Protein AF-A0A822H5H2-F1 (afdb_monomer_lite)

Secondary structure (DSSP, 8-state):
-HHHHHHHHHHTTT--GGG-----GGGGSHHHHHHHHHHHS-HHHHHH-STTT-S--------S---TT-HHHHHHHTTT-

pLDDT: mean 95.54, std 2.85, range [83.06, 98.44]

Sequence (81 aa):
LESSNKLSSHLTKFFTEEEIYRIDHYLGKEMVQNIIVLRFANQILSRVWNRDSIATVNIICQEDIGTQGRGGYFDEFEIIR

Radius of gyration: 18.75 Å; chains: 1; bounding box: 39×30×46 Å

Foldseek 3Di:
DVVVVVVVVVVVVPDDPVRDDDDDCVCVDPVVVCVVCQCPVDPVNVVQPDPVNDPDDDDDDDDPDDCVPVVVVCVVPPDPD

Structure (mmCIF, N/CA/C/O backbone):
data_AF-A0A822H5H2-F1
#
_entry.id   AF-A0A822H5H2-F1
#
loop_
_atom_site.group_PDB
_atom_site.id
_atom_site.type_symbol
_atom_site.label_atom_id
_atom_site.label_alt_id
_atom_site.label_comp_id
_atom_site.label_asym_id
_atom_site.label_entity_id
_atom_site.label_seq_id
_atom_site.pdbx_PDB_ins_code
_atom_site.Cartn_x
_atom_site.Cartn_y
_atom_site.Cartn_z
_atom_site.occupancy
_atom_site.B_iso_or_equiv
_atom_site.auth_seq_id
_atom_site.auth_comp_id
_atom_site.auth_asym_id
_atom_site.auth_atom_id
_atom_site.pdbx_PDB_model_num
ATOM 1 N N . LEU A 1 1 ? -4.029 -8.031 14.936 1.00 93.12 1 LEU A N 1
ATOM 2 C CA . LEU A 1 1 ? -5.198 -8.698 14.314 1.00 93.12 1 LEU A CA 1
ATOM 3 C C . LEU A 1 1 ? -6.422 -8.659 15.226 1.00 93.12 1 LEU A C 1
ATOM 5 O O . LEU A 1 1 ? -7.446 -8.145 14.805 1.00 93.12 1 LEU A O 1
ATOM 9 N N . GLU A 1 2 ? -6.319 -9.127 16.473 1.00 97.94 2 GLU A N 1
ATOM 10 C CA . GLU A 1 2 ? -7.448 -9.157 17.422 1.00 97.94 2 GLU A CA 1
ATOM 11 C C . GLU A 1 2 ? -8.158 -7.800 17.598 1.00 97.94 2 GLU A C 1
ATOM 13 O O . GLU A 1 2 ? -9.376 -7.719 17.452 1.00 97.94 2 GLU A O 1
ATOM 18 N N . SER A 1 3 ? -7.406 -6.717 17.829 1.00 97.69 3 SER A N 1
ATOM 19 C CA . SER A 1 3 ? -7.959 -5.362 17.983 1.00 97.69 3 SER A CA 1
ATOM 20 C C . SER A 1 3 ? -8.730 -4.880 16.745 1.00 97.69 3 SER A C 1
ATOM 22 O O . SER A 1 3 ? -9.840 -4.364 16.871 1.00 97.69 3 SER A O 1
ATOM 24 N N . SER A 1 4 ? -8.180 -5.106 15.548 1.00 97.56 4 SER A N 1
ATOM 25 C CA . SER A 1 4 ? -8.820 -4.779 14.265 1.00 97.56 4 SER A CA 1
ATOM 26 C C . SER A 1 4 ? -10.107 -5.584 14.043 1.00 97.56 4 SER A C 1
ATOM 28 O O . SER A 1 4 ? -11.134 -5.018 13.660 1.00 97.56 4 SER A O 1
ATOM 30 N N . ASN A 1 5 ? -10.098 -6.880 14.373 1.00 97.94 5 ASN A N 1
ATOM 31 C CA . ASN A 1 5 ? -11.283 -7.734 14.277 1.00 97.94 5 ASN A CA 1
ATOM 32 C C . ASN A 1 5 ? -12.379 -7.287 15.247 1.00 97.94 5 ASN A C 1
ATOM 34 O O . ASN A 1 5 ? -13.551 -7.256 14.871 1.00 97.94 5 ASN A O 1
ATOM 38 N N . LYS A 1 6 ? -12.014 -6.906 16.478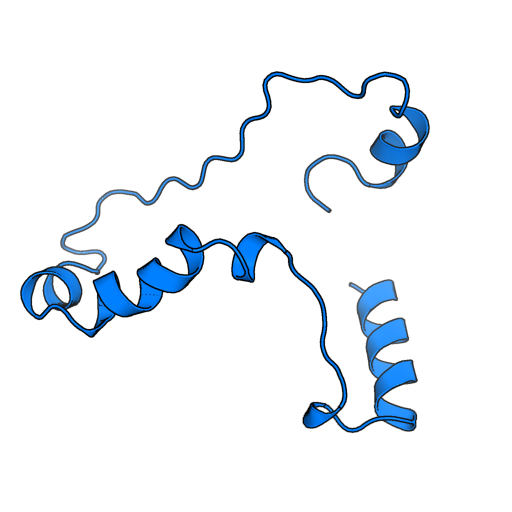 1.00 98.44 6 LYS A N 1
ATOM 39 C CA . LYS A 1 6 ? -12.957 -6.383 17.476 1.00 98.44 6 LYS A CA 1
ATOM 40 C C . LYS A 1 6 ? -13.618 -5.091 16.997 1.00 98.44 6 LYS A C 1
ATOM 42 O O . LYS A 1 6 ? -14.836 -4.972 17.100 1.00 98.44 6 LYS A O 1
ATOM 47 N N . LEU A 1 7 ? -12.836 -4.158 16.446 1.00 98.00 7 LEU A N 1
ATOM 48 C CA . LEU A 1 7 ? -13.354 -2.911 15.880 1.00 98.00 7 LEU A CA 1
ATOM 49 C C . LEU A 1 7 ? -14.290 -3.186 14.696 1.00 98.00 7 LEU A C 1
ATOM 51 O O . LEU A 1 7 ? -15.423 -2.715 14.684 1.00 98.00 7 LEU A O 1
ATOM 55 N N . SER A 1 8 ? -13.850 -4.007 13.743 1.00 97.69 8 SER A N 1
ATOM 56 C CA . SER A 1 8 ? -14.635 -4.341 12.548 1.00 97.69 8 SER A CA 1
ATOM 57 C C . SER A 1 8 ? -15.945 -5.049 12.905 1.00 97.69 8 SER A C 1
ATOM 59 O O . SER A 1 8 ? -17.008 -4.685 12.406 1.00 97.69 8 SER A O 1
ATOM 61 N N . SER A 1 9 ? -15.903 -5.998 13.845 1.00 97.44 9 SER A N 1
ATOM 62 C CA . SER A 1 9 ? -17.094 -6.706 14.342 1.00 97.44 9 SER A CA 1
ATOM 63 C C . SER A 1 9 ? -18.040 -5.804 15.133 1.00 97.44 9 SER A C 1
ATOM 65 O O . SER A 1 9 ? -19.207 -6.136 15.311 1.00 97.44 9 SER A O 1
ATOM 67 N N . HIS A 1 10 ? -17.546 -4.694 15.682 1.00 98.00 10 HIS A N 1
ATOM 68 C CA . HIS A 1 10 ? -18.384 -3.719 16.364 1.00 98.00 10 HIS A CA 1
ATOM 69 C C . HIS A 1 10 ? -19.082 -2.798 15.360 1.00 98.00 10 HIS A C 1
ATOM 71 O O . HIS A 1 10 ? -20.290 -2.618 15.459 1.00 98.00 10 HIS A O 1
ATOM 77 N N . LEU A 1 11 ? -18.345 -2.279 14.372 1.00 97.94 11 LEU A N 1
ATOM 78 C CA . LEU A 1 11 ? -18.877 -1.382 13.339 1.00 97.94 11 LEU A CA 1
ATOM 79 C C . LEU A 1 11 ? -19.947 -2.059 12.474 1.00 97.94 11 LEU A C 1
ATOM 81 O O . LEU A 1 11 ? -21.006 -1.482 12.250 1.00 97.94 11 LEU A O 1
ATOM 85 N N . THR A 1 12 ? -19.716 -3.312 12.078 1.00 97.25 12 THR A N 1
ATOM 86 C CA . THR A 1 12 ? -20.642 -4.103 11.240 1.00 97.25 12 THR A CA 1
ATOM 87 C C . THR A 1 12 ? -21.985 -4.426 11.906 1.00 97.25 12 THR A C 1
ATOM 89 O O . THR A 1 12 ? -22.903 -4.897 11.244 1.00 97.25 12 THR A O 1
ATOM 92 N N . LYS A 1 13 ? -22.143 -4.162 13.213 1.00 98.00 13 LYS A N 1
ATOM 93 C CA . LYS A 1 13 ? -23.447 -4.251 13.899 1.00 98.00 13 LYS A CA 1
ATOM 94 C C . LYS A 1 13 ? -24.352 -3.057 13.611 1.00 98.00 13 LYS A C 1
ATOM 96 O O . LYS A 1 13 ? -25.554 -3.155 13.840 1.00 98.00 13 LYS A O 1
ATOM 101 N N . PHE A 1 14 ? -23.769 -1.938 13.191 1.00 98.12 14 PHE A N 1
ATOM 102 C CA . PHE A 1 14 ? -24.463 -0.663 13.015 1.00 98.12 14 PHE A CA 1
ATOM 103 C C . PHE A 1 14 ? -24.465 -0.185 11.565 1.00 98.12 14 PHE A C 1
ATOM 105 O O . PHE A 1 14 ? -25.389 0.519 11.179 1.00 98.12 14 PHE A O 1
ATOM 112 N N . PHE A 1 15 ? -23.456 -0.573 10.785 1.00 98.31 15 PHE A N 1
ATOM 113 C CA . PHE A 1 15 ? -23.276 -0.157 9.399 1.00 98.31 15 PHE A CA 1
ATOM 114 C C . PHE A 1 15 ? -23.088 -1.373 8.497 1.00 98.31 15 PHE A C 1
ATOM 116 O O . PHE A 1 15 ? -22.430 -2.348 8.875 1.00 98.31 15 PHE A O 1
ATOM 123 N N . THR A 1 16 ? -23.639 -1.288 7.294 1.00 97.81 16 THR A N 1
ATOM 124 C CA . THR A 1 16 ? -23.276 -2.159 6.173 1.00 97.81 16 THR A CA 1
ATOM 125 C C . THR A 1 16 ? -21.889 -1.785 5.648 1.00 97.81 16 THR A C 1
ATOM 127 O O . THR A 1 16 ? -21.377 -0.701 5.926 1.00 97.81 16 THR A O 1
ATOM 130 N N . GLU A 1 17 ? -21.233 -2.680 4.912 1.00 96.56 17 GLU A N 1
ATOM 131 C CA . GLU A 1 17 ? -19.867 -2.419 4.439 1.00 96.56 17 GLU A CA 1
ATOM 132 C C . GLU A 1 17 ? -19.831 -1.279 3.403 1.00 96.56 17 GLU A C 1
ATOM 134 O O . GLU A 1 17 ? -18.874 -0.511 3.378 1.00 96.56 17 GLU A O 1
ATOM 139 N N . GLU A 1 18 ? -20.900 -1.090 2.620 1.00 97.75 18 GLU A N 1
ATOM 140 C CA . GLU A 1 18 ? -21.058 0.016 1.663 1.00 97.75 18 GLU A CA 1
ATOM 141 C C . GLU A 1 18 ? -21.132 1.404 2.331 1.00 97.75 18 GLU A C 1
ATOM 143 O O . GLU A 1 18 ? -20.907 2.432 1.684 1.00 97.75 18 GLU A O 1
ATOM 148 N N . GLU A 1 19 ? -21.433 1.444 3.630 1.00 97.75 19 GLU A N 1
ATOM 149 C CA . GLU A 1 19 ? -21.483 2.661 4.443 1.00 97.75 19 GLU A CA 1
ATOM 150 C C . GLU A 1 19 ? -20.143 2.952 5.145 1.00 97.75 19 GLU A C 1
ATOM 152 O O . GLU A 1 19 ? -19.974 4.025 5.731 1.00 97.75 19 GLU A O 1
ATOM 157 N N . ILE A 1 20 ? -19.166 2.035 5.086 1.00 97.75 20 ILE A N 1
ATOM 158 C CA . ILE A 1 20 ? -17.884 2.152 5.791 1.00 97.75 20 ILE A CA 1
ATOM 159 C C . ILE A 1 20 ? -16.753 2.521 4.820 1.00 97.75 20 ILE A C 1
ATOM 161 O O . ILE A 1 20 ? -16.252 1.703 4.053 1.00 97.75 20 ILE A O 1
ATOM 165 N N . TYR A 1 21 ? -16.238 3.745 4.952 1.00 97.44 21 TYR A N 1
ATOM 166 C CA . TYR A 1 21 ? -15.116 4.255 4.156 1.00 97.44 21 TYR A CA 1
ATOM 167 C C . TYR A 1 21 ? -13.841 4.312 5.005 1.00 97.44 21 TYR A C 1
ATOM 169 O O . TYR A 1 21 ? -13.581 5.290 5.708 1.00 97.44 21 TYR A O 1
ATOM 177 N N . ARG A 1 22 ? -13.036 3.242 4.968 1.00 97.38 22 ARG A N 1
ATOM 178 C CA . ARG A 1 22 ? -11.745 3.185 5.679 1.00 97.38 22 ARG A CA 1
ATOM 179 C C . ARG A 1 22 ? -10.687 3.940 4.882 1.00 97.38 22 ARG A C 1
ATOM 181 O O . ARG A 1 22 ? -10.478 3.664 3.704 1.00 97.38 22 ARG A O 1
ATOM 188 N N . ILE A 1 23 ? -10.030 4.893 5.531 1.00 97.81 23 ILE A N 1
ATOM 189 C CA . ILE A 1 23 ? -9.079 5.781 4.869 1.00 97.81 23 ILE A CA 1
ATOM 190 C C . ILE A 1 23 ? -7.684 5.167 4.869 1.00 97.81 23 ILE A C 1
ATOM 192 O O . ILE A 1 23 ? -7.100 4.928 5.922 1.00 97.81 23 ILE A O 1
ATOM 196 N N . ASP A 1 24 ? -7.137 5.022 3.669 1.00 97.88 24 ASP A N 1
ATOM 197 C CA . ASP A 1 24 ? -5.704 4.959 3.416 1.00 97.88 24 ASP A CA 1
ATOM 198 C C . ASP A 1 24 ? -5.373 6.079 2.424 1.00 97.88 24 ASP A C 1
ATOM 200 O O . ASP A 1 24 ? -5.792 6.062 1.263 1.00 97.88 24 ASP A O 1
ATOM 204 N N . HIS A 1 25 ? -4.659 7.101 2.895 1.00 97.00 25 HIS A N 1
ATOM 205 C CA . HIS A 1 25 ? -4.400 8.297 2.099 1.00 97.00 25 HIS A CA 1
ATOM 206 C C . HIS A 1 25 ? -3.459 8.035 0.909 1.00 97.00 25 HIS A C 1
ATOM 208 O O . HIS A 1 25 ? -3.458 8.822 -0.041 1.00 97.00 25 HIS A O 1
ATOM 214 N N . TYR A 1 26 ? -2.682 6.942 0.909 1.00 97.00 26 TYR A N 1
ATOM 215 C CA . TYR A 1 26 ? -1.856 6.579 -0.243 1.00 97.00 26 TYR A CA 1
ATOM 216 C C . TYR A 1 26 ? -2.716 6.189 -1.448 1.00 97.00 26 TYR A C 1
ATOM 218 O O . TYR A 1 26 ? -2.342 6.509 -2.575 1.00 97.00 26 TYR A O 1
ATOM 226 N N . LEU A 1 27 ? -3.902 5.607 -1.230 1.00 97.38 27 LEU A N 1
ATOM 227 C CA . LEU A 1 27 ? -4.856 5.279 -2.301 1.00 97.38 27 LEU A CA 1
ATOM 228 C C . LEU A 1 27 ? -5.435 6.526 -2.993 1.00 97.38 27 LEU A C 1
ATOM 230 O O . LEU A 1 27 ? -5.947 6.442 -4.110 1.00 97.38 27 LEU A O 1
ATOM 234 N N . GLY A 1 28 ? -5.339 7.691 -2.348 1.00 96.25 28 GLY A N 1
ATOM 235 C CA . GLY A 1 28 ? -5.718 8.982 -2.921 1.00 96.25 28 GLY A CA 1
ATOM 236 C C . GLY A 1 28 ? -4.626 9.641 -3.769 1.00 96.25 28 GLY A C 1
ATOM 237 O O . GLY A 1 28 ? -4.894 10.651 -4.413 1.00 96.25 28 GLY A O 1
ATOM 238 N N . LYS A 1 29 ? -3.392 9.116 -3.775 1.00 97.50 29 LYS A N 1
ATOM 239 C CA . LYS A 1 29 ? -2.292 9.700 -4.555 1.00 97.50 29 LYS A CA 1
ATOM 240 C C . LYS A 1 29 ? -2.459 9.344 -6.033 1.00 97.50 29 LYS A C 1
ATOM 242 O O . LYS A 1 29 ? -2.574 8.172 -6.384 1.00 97.50 29 LYS A O 1
ATOM 247 N N . GLU A 1 30 ? -2.376 10.349 -6.900 1.00 97.44 30 GLU A N 1
ATOM 248 C CA . GLU A 1 30 ? -2.569 10.223 -8.355 1.00 97.44 30 GLU A CA 1
ATOM 249 C C . GLU A 1 30 ? -1.749 9.076 -8.973 1.00 97.44 30 GLU A C 1
ATOM 251 O O . GLU A 1 30 ? -2.270 8.230 -9.699 1.00 97.44 30 GLU A O 1
ATOM 256 N N . MET A 1 31 ? -0.466 8.977 -8.613 1.00 96.19 31 MET A N 1
ATOM 257 C CA . MET A 1 31 ? 0.416 7.935 -9.145 1.00 96.19 31 MET A CA 1
ATOM 258 C C . MET A 1 31 ? 0.037 6.525 -8.683 1.00 96.19 31 MET A C 1
ATOM 260 O O . MET A 1 31 ? 0.230 5.575 -9.438 1.00 96.19 31 MET A O 1
ATOM 264 N N . VAL A 1 32 ? -0.522 6.377 -7.478 1.00 97.12 32 VAL A N 1
ATOM 265 C CA . VAL A 1 32 ? -1.008 5.082 -6.977 1.00 97.12 32 VAL A CA 1
ATOM 266 C C . VAL A 1 32 ? -2.257 4.662 -7.749 1.00 97.12 32 VAL A C 1
ATOM 268 O O . VAL A 1 32 ? -2.350 3.517 -8.190 1.00 97.12 32 VAL A O 1
ATOM 271 N N . GLN A 1 33 ? -3.176 5.596 -8.003 1.00 96.44 33 GLN A N 1
ATOM 272 C CA . GLN A 1 33 ? -4.376 5.341 -8.808 1.00 96.44 33 GLN A CA 1
ATOM 273 C C . GLN A 1 33 ? -4.024 4.938 -10.251 1.00 96.44 33 GLN A C 1
ATOM 275 O O . GLN A 1 33 ? -4.623 4.013 -10.809 1.00 96.44 33 GLN A O 1
ATOM 280 N N . ASN A 1 34 ? -2.982 5.545 -10.827 1.00 96.69 34 ASN A N 1
ATOM 281 C CA . ASN A 1 34 ? -2.512 5.237 -12.179 1.00 96.69 34 ASN A CA 1
ATOM 282 C C . ASN A 1 34 ? -1.944 3.817 -12.351 1.00 96.69 34 ASN A C 1
ATOM 284 O O . ASN A 1 34 ? -1.883 3.330 -13.482 1.00 96.69 34 ASN A O 1
ATOM 288 N N . ILE A 1 35 ? -1.573 3.108 -11.276 1.00 96.31 35 ILE A N 1
ATOM 289 C CA . ILE A 1 35 ? -1.042 1.734 -11.369 1.00 96.31 35 ILE A CA 1
ATOM 290 C C . ILE A 1 35 ? -2.041 0.799 -12.064 1.00 96.31 35 ILE A C 1
ATOM 292 O O . ILE A 1 35 ? -1.643 -0.028 -12.887 1.00 96.31 35 ILE A O 1
ATOM 296 N N . ILE A 1 36 ? -3.338 0.931 -11.771 1.00 95.00 36 ILE A N 1
ATOM 297 C CA . ILE A 1 36 ? -4.382 0.085 -12.368 1.00 95.00 36 ILE A CA 1
ATOM 298 C C . ILE A 1 36 ? -4.469 0.341 -13.877 1.00 95.00 36 ILE A C 1
ATOM 300 O O . ILE A 1 36 ? -4.474 -0.603 -14.669 1.00 95.00 36 ILE A O 1
ATOM 304 N N . VAL A 1 37 ? -4.462 1.612 -14.286 1.00 95.56 37 VAL A N 1
ATOM 305 C CA . VAL A 1 37 ? -4.504 2.008 -15.700 1.00 95.56 37 VAL A CA 1
ATOM 306 C C . VAL A 1 37 ? -3.272 1.484 -16.440 1.00 95.56 37 VAL A C 1
ATOM 308 O O . VAL A 1 37 ? -3.402 0.844 -17.483 1.00 95.56 37 VAL A O 1
ATOM 311 N N . LEU A 1 38 ? -2.075 1.667 -15.878 1.00 94.12 38 LEU A N 1
ATOM 312 C CA . LEU A 1 38 ? -0.832 1.180 -16.478 1.00 94.12 38 LEU A CA 1
ATOM 313 C C . LEU A 1 38 ? -0.848 -0.340 -16.669 1.00 94.12 38 LEU A C 1
ATOM 315 O O . LEU A 1 38 ? -0.525 -0.821 -17.756 1.00 94.12 38 LEU A O 1
ATOM 319 N N . ARG A 1 39 ? -1.277 -1.092 -15.652 1.00 94.38 39 ARG A N 1
ATOM 320 C CA . ARG A 1 39 ? -1.274 -2.560 -15.686 1.00 94.38 39 ARG A CA 1
ATOM 321 C C . ARG A 1 39 ? -2.297 -3.153 -16.648 1.00 94.38 39 ARG A C 1
ATOM 323 O O . ARG A 1 39 ? -1.989 -4.158 -17.282 1.00 94.38 39 ARG A O 1
ATOM 330 N N . PHE A 1 40 ? -3.491 -2.570 -16.752 1.00 95.62 40 PHE A N 1
ATOM 331 C CA . PHE A 1 40 ? -4.614 -3.234 -17.426 1.00 95.62 40 PHE A CA 1
ATOM 332 C C . PHE A 1 40 ? -5.081 -2.558 -18.718 1.00 95.62 40 PHE A C 1
ATOM 334 O O . PHE A 1 40 ? -5.602 -3.249 -19.588 1.00 95.62 40 PHE A O 1
ATOM 341 N N . ALA A 1 41 ? -4.858 -1.254 -18.904 1.00 96.31 41 ALA A N 1
ATOM 342 C CA . ALA A 1 41 ? -5.254 -0.561 -20.136 1.00 96.31 41 ALA A CA 1
ATOM 343 C C . ALA A 1 41 ? -4.216 -0.694 -21.269 1.00 96.31 41 ALA A C 1
ATOM 345 O O . ALA A 1 41 ? -4.488 -0.318 -22.408 1.00 96.31 41 ALA A O 1
ATOM 346 N N . ASN A 1 42 ? -3.030 -1.243 -20.982 1.00 95.12 42 ASN A N 1
ATOM 347 C CA . ASN A 1 42 ? -1.922 -1.348 -21.931 1.00 95.12 42 ASN A CA 1
ATOM 348 C C . ASN A 1 42 ? -1.634 -2.815 -22.281 1.00 95.12 42 ASN A C 1
ATOM 350 O O . ASN A 1 42 ? -1.195 -3.597 -21.435 1.00 95.12 42 ASN A O 1
ATOM 354 N N . GLN A 1 43 ? -1.815 -3.199 -23.550 1.00 93.69 43 GLN A N 1
ATOM 355 C CA . GLN A 1 43 ? -1.590 -4.581 -24.011 1.00 93.69 43 GLN A CA 1
ATOM 356 C C . GLN A 1 43 ? -0.138 -5.053 -23.845 1.00 93.69 43 GLN A C 1
ATOM 358 O O . GLN A 1 43 ? 0.106 -6.234 -23.621 1.00 93.69 43 GLN A O 1
ATOM 363 N N . ILE A 1 44 ? 0.830 -4.142 -23.951 1.00 94.06 44 ILE A N 1
ATOM 364 C CA . ILE A 1 44 ? 2.248 -4.471 -23.768 1.00 94.06 44 ILE A CA 1
ATOM 365 C C . ILE A 1 44 ? 2.530 -4.743 -22.286 1.00 94.06 44 ILE A C 1
ATOM 367 O O . ILE A 1 44 ? 3.034 -5.811 -21.947 1.00 94.06 44 ILE A O 1
ATOM 371 N N . LEU A 1 45 ? 2.152 -3.809 -21.404 1.00 95.12 45 LEU A N 1
ATOM 372 C CA . LEU A 1 45 ? 2.420 -3.915 -19.965 1.00 95.12 45 LEU A CA 1
ATOM 373 C C . LEU A 1 45 ? 1.674 -5.089 -19.324 1.00 9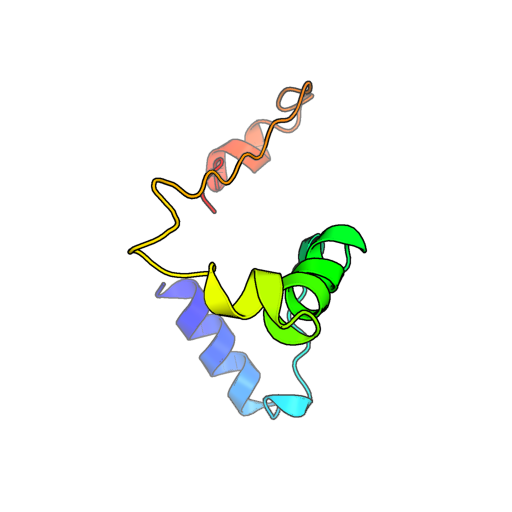5.12 45 LEU A C 1
ATOM 375 O O . LEU A 1 45 ? 2.260 -5.815 -18.528 1.00 95.12 45 LEU A O 1
ATOM 379 N N . SER A 1 46 ? 0.421 -5.332 -19.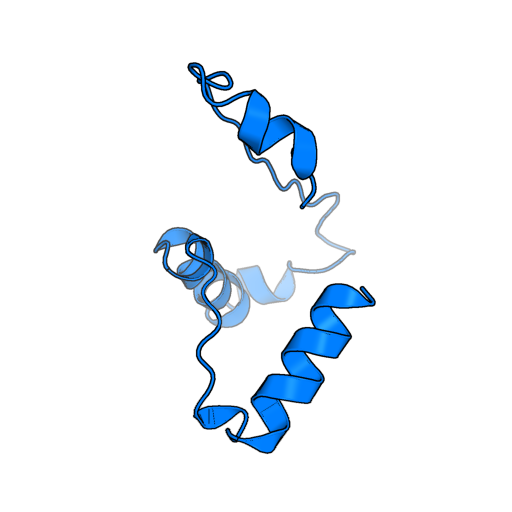715 1.00 94.25 46 SER A N 1
ATOM 380 C CA . SER A 1 46 ? -0.358 -6.474 -19.214 1.00 94.25 46 SER A CA 1
ATOM 381 C C . SER A 1 46 ? 0.285 -7.829 -19.535 1.00 94.25 46 SER A C 1
ATOM 383 O O . SER A 1 46 ? 0.242 -8.730 -18.701 1.00 94.25 46 SER A O 1
ATOM 385 N N . ARG A 1 47 ? 0.929 -7.982 -20.703 1.00 94.69 47 ARG A N 1
ATOM 386 C CA . ARG A 1 47 ? 1.601 -9.235 -21.097 1.00 94.69 47 ARG A CA 1
ATOM 387 C C . ARG A 1 47 ? 2.882 -9.503 -20.319 1.00 94.69 47 ARG A C 1
ATOM 389 O O . ARG A 1 47 ? 3.167 -10.660 -20.038 1.00 94.69 47 ARG A O 1
ATOM 396 N N . VAL A 1 48 ? 3.644 -8.462 -19.990 1.00 96.25 48 VAL A N 1
ATOM 397 C CA . VAL A 1 48 ? 4.928 -8.597 -19.276 1.00 96.25 48 VAL A CA 1
ATOM 398 C C . VAL A 1 48 ? 4.772 -8.547 -17.755 1.00 96.25 48 VAL A C 1
ATOM 400 O O . VAL A 1 48 ? 5.745 -8.723 -17.030 1.00 96.25 48 VAL A O 1
ATOM 403 N N . TRP A 1 49 ? 3.563 -8.325 -17.232 1.00 96.88 49 TRP A N 1
ATOM 404 C CA . TRP A 1 49 ? 3.320 -8.271 -15.789 1.00 96.88 49 TRP A CA 1
ATOM 405 C C . TRP A 1 49 ? 3.177 -9.669 -15.164 1.00 96.88 49 TRP A C 1
ATOM 407 O O . TRP A 1 49 ? 2.116 -10.041 -14.661 1.00 96.88 49 TRP A O 1
ATOM 417 N N . ASN A 1 50 ? 4.240 -10.475 -15.216 1.00 96.94 50 ASN A N 1
ATOM 418 C CA . ASN A 1 50 ? 4.275 -11.829 -14.656 1.00 96.94 50 ASN A CA 1
ATOM 419 C C . ASN A 1 50 ? 5.700 -12.255 -14.250 1.00 96.94 50 ASN A C 1
ATOM 421 O O . ASN A 1 50 ? 6.678 -11.563 -14.528 1.00 96.94 50 ASN A O 1
ATOM 425 N N . ARG A 1 51 ? 5.807 -13.422 -13.602 1.00 97.50 51 ARG A N 1
ATOM 426 C CA . ARG A 1 51 ? 7.070 -13.973 -13.082 1.00 97.50 51 ARG A CA 1
ATOM 427 C C . ARG A 1 51 ? 8.107 -14.341 -14.149 1.00 97.50 51 ARG A C 1
ATOM 429 O O . ARG A 1 51 ? 9.274 -14.479 -13.808 1.00 97.50 51 ARG A O 1
ATOM 436 N N . ASP A 1 52 ? 7.687 -14.538 -15.396 1.00 97.88 52 ASP A N 1
ATOM 437 C CA . ASP A 1 52 ? 8.589 -14.916 -16.489 1.00 97.88 52 ASP A CA 1
ATOM 438 C C . ASP A 1 52 ? 9.307 -13.684 -17.060 1.00 97.88 52 ASP A C 1
ATOM 440 O O . ASP A 1 52 ? 10.340 -13.806 -17.710 1.00 97.88 52 ASP A O 1
ATOM 444 N N . SER A 1 53 ? 8.762 -12.488 -16.809 1.00 97.81 53 SER A N 1
ATOM 445 C CA . SER A 1 53 ? 9.280 -11.207 -17.306 1.00 97.81 53 SER A CA 1
ATOM 446 C C . SER A 1 53 ? 9.791 -10.276 -16.198 1.00 97.81 53 SER A C 1
ATOM 448 O O . SER A 1 53 ? 10.637 -9.425 -16.463 1.00 97.81 53 SER A O 1
ATOM 450 N N . ILE A 1 54 ? 9.298 -10.411 -14.960 1.00 98.00 54 ILE A N 1
ATOM 451 C CA . ILE A 1 54 ? 9.677 -9.568 -13.815 1.00 98.00 54 ILE A CA 1
ATOM 452 C C . ILE A 1 54 ? 10.595 -10.346 -12.874 1.00 98.00 54 ILE A C 1
ATOM 454 O O . ILE A 1 54 ? 10.184 -11.340 -12.280 1.00 98.00 54 ILE A O 1
ATOM 458 N N . ALA A 1 55 ? 11.812 -9.836 -12.676 1.00 98.38 55 ALA A N 1
ATOM 459 C CA . ALA A 1 55 ? 12.760 -10.398 -11.714 1.00 98.38 55 ALA A CA 1
ATOM 460 C C . ALA A 1 55 ? 12.399 -10.050 -10.258 1.00 98.38 55 ALA A C 1
ATOM 462 O O . ALA A 1 55 ? 12.375 -10.932 -9.403 1.00 98.38 55 ALA A O 1
ATOM 463 N N . THR A 1 56 ? 12.089 -8.777 -9.984 1.00 98.25 56 THR A N 1
ATOM 464 C CA . THR A 1 56 ? 11.818 -8.272 -8.627 1.00 98.25 56 THR A CA 1
ATOM 465 C C . THR A 1 56 ? 10.867 -7.076 -8.673 1.00 98.25 56 THR A C 1
ATOM 467 O O . THR A 1 56 ? 10.914 -6.280 -9.611 1.00 98.25 56 THR A O 1
ATOM 470 N N . VAL A 1 57 ? 10.042 -6.915 -7.635 1.00 97.44 57 VAL A N 1
ATOM 471 C CA . VAL A 1 57 ? 9.249 -5.703 -7.376 1.00 97.44 57 VAL A CA 1
ATOM 472 C C . VAL A 1 57 ? 9.758 -5.063 -6.089 1.00 97.44 57 VAL A C 1
ATOM 474 O O . VAL A 1 57 ? 9.746 -5.703 -5.042 1.00 97.44 57 VAL A O 1
ATOM 477 N N . ASN A 1 58 ? 10.189 -3.805 -6.168 1.00 98.12 58 ASN A N 1
ATOM 478 C CA . ASN A 1 58 ? 10.659 -3.044 -5.014 1.00 98.12 58 ASN A CA 1
ATOM 479 C C . ASN A 1 58 ? 9.615 -1.995 -4.630 1.00 98.12 58 ASN A C 1
ATOM 481 O O . ASN A 1 58 ? 9.196 -1.204 -5.475 1.00 98.12 58 ASN A O 1
ATOM 485 N N . ILE A 1 59 ? 9.223 -1.976 -3.357 1.00 96.81 59 ILE A N 1
ATOM 486 C CA . ILE A 1 59 ? 8.338 -0.963 -2.779 1.00 96.81 59 ILE A CA 1
ATOM 487 C C . ILE A 1 59 ? 9.163 -0.213 -1.740 1.00 96.81 59 ILE A C 1
ATOM 489 O O . ILE A 1 59 ? 9.663 -0.818 -0.795 1.00 96.81 59 ILE A O 1
ATOM 493 N N . ILE A 1 60 ? 9.351 1.087 -1.952 1.00 96.94 60 ILE A N 1
ATOM 494 C CA . ILE A 1 60 ? 10.227 1.924 -1.133 1.00 96.94 60 ILE A CA 1
ATOM 495 C C . ILE A 1 60 ? 9.393 3.065 -0.562 1.00 96.94 60 ILE A C 1
ATOM 497 O O . ILE A 1 60 ? 8.764 3.809 -1.311 1.00 96.94 60 ILE A O 1
ATOM 501 N N . CYS A 1 61 ? 9.421 3.200 0.760 1.00 95.19 61 CYS A N 1
ATOM 502 C CA . CYS A 1 61 ? 8.904 4.352 1.484 1.00 95.19 61 CYS A CA 1
ATOM 503 C C . CYS A 1 61 ? 10.073 4.947 2.267 1.00 95.19 61 CYS A C 1
ATOM 505 O O . CYS A 1 61 ? 10.655 4.271 3.114 1.00 95.19 61 CYS A O 1
ATOM 507 N N . GLN A 1 62 ? 10.473 6.165 1.912 1.00 95.44 62 GLN A N 1
ATOM 508 C CA . GLN A 1 62 ? 11.598 6.870 2.515 1.00 95.44 62 GLN A CA 1
ATOM 509 C C . GLN A 1 62 ? 11.149 8.270 2.900 1.00 95.44 62 GLN A C 1
ATOM 511 O O . GLN A 1 62 ? 10.443 8.930 2.139 1.00 95.44 62 GLN A O 1
ATOM 516 N N . GLU A 1 63 ? 11.604 8.707 4.063 1.00 94.50 63 GLU A N 1
ATOM 517 C CA . GLU A 1 63 ? 11.403 10.052 4.575 1.00 94.50 63 GLU A CA 1
ATOM 518 C C . GLU A 1 63 ? 12.777 10.618 4.942 1.00 94.50 63 GLU A C 1
ATOM 520 O O . GLU A 1 63 ? 13.632 9.910 5.476 1.00 94.50 63 GLU A O 1
ATOM 525 N N . ASP A 1 64 ? 13.007 11.888 4.629 1.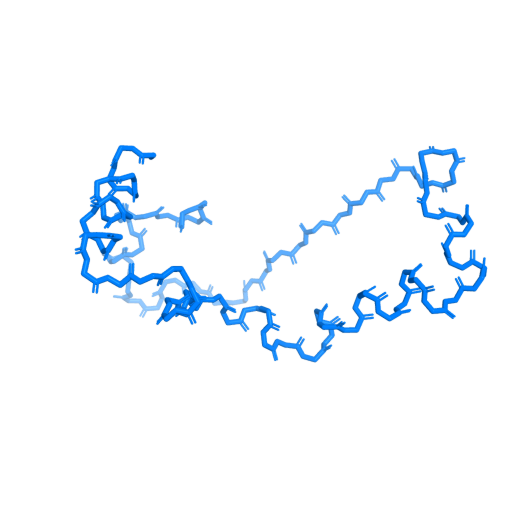00 94.00 64 ASP A N 1
ATOM 526 C CA . ASP A 1 64 ? 14.214 12.633 5.001 1.00 94.00 64 ASP A CA 1
ATOM 527 C C . ASP A 1 64 ? 14.087 13.301 6.383 1.00 94.00 64 ASP A C 1
ATOM 529 O O . ASP A 1 64 ? 14.990 14.007 6.838 1.00 94.00 64 ASP A O 1
ATOM 533 N N . ILE A 1 65 ? 12.975 13.045 7.076 1.00 93.81 65 ILE A N 1
ATOM 534 C CA . ILE A 1 65 ? 12.662 13.548 8.410 1.00 93.81 65 ILE A CA 1
ATOM 535 C C . ILE A 1 65 ? 12.722 12.431 9.458 1.00 93.81 65 ILE A C 1
ATOM 537 O O . ILE A 1 65 ? 12.364 11.286 9.207 1.00 93.81 65 ILE A O 1
ATOM 541 N N . GLY A 1 66 ? 13.173 12.780 10.667 1.00 90.50 66 GLY A N 1
ATOM 542 C CA . GLY A 1 66 ? 13.049 11.919 11.848 1.00 90.50 66 GLY A CA 1
ATOM 543 C C . GLY A 1 66 ? 11.705 12.107 12.563 1.00 90.50 66 GLY A C 1
ATOM 544 O O . GLY A 1 66 ? 10.788 12.738 12.050 1.00 90.50 66 GLY A O 1
ATOM 545 N N . THR A 1 67 ? 11.604 11.659 13.816 1.00 91.69 67 THR A N 1
ATOM 546 C CA . THR A 1 67 ? 10.351 11.745 14.596 1.00 91.69 67 THR A CA 1
ATOM 547 C C . THR A 1 67 ? 9.946 13.168 14.999 1.00 91.69 67 THR A C 1
ATOM 549 O O . THR A 1 67 ? 8.845 13.361 15.505 1.00 91.69 67 THR A O 1
ATOM 552 N N . GLN A 1 68 ? 10.818 14.166 14.810 1.00 90.62 68 GLN A N 1
ATOM 553 C CA . GLN A 1 68 ? 10.561 15.595 15.054 1.00 90.62 68 GLN A CA 1
ATOM 554 C C . GLN A 1 68 ? 9.824 15.892 16.377 1.00 90.62 68 GLN A C 1
ATOM 556 O O . GLN A 1 68 ? 8.820 16.598 16.414 1.00 90.62 68 GLN A O 1
ATOM 561 N N . GLY A 1 69 ? 10.295 15.306 17.485 1.00 89.44 69 GLY A N 1
ATOM 562 C CA . GLY A 1 69 ? 9.694 15.495 18.814 1.00 89.44 69 GLY A CA 1
ATOM 563 C C . GLY A 1 69 ? 8.403 14.700 19.063 1.00 89.44 69 GLY A C 1
ATOM 564 O O . GLY A 1 69 ? 7.884 14.717 20.173 1.00 89.44 69 GLY A O 1
ATOM 565 N N . ARG A 1 70 ? 7.911 13.945 18.073 1.00 92.44 70 ARG A N 1
ATOM 566 C CA . ARG A 1 70 ? 6.737 13.055 18.159 1.00 92.44 70 ARG A CA 1
ATOM 567 C C . ARG A 1 70 ? 7.109 11.590 18.403 1.00 92.44 70 ARG A C 1
ATOM 569 O O . ARG A 1 70 ? 6.283 10.702 18.206 1.00 92.44 70 ARG A O 1
ATOM 576 N N . GLY A 1 71 ? 8.340 11.341 18.856 1.00 90.44 71 GLY A N 1
ATOM 577 C CA . GLY A 1 71 ? 8.866 9.995 19.098 1.00 90.44 71 GLY A CA 1
ATOM 578 C C . GLY A 1 71 ? 7.999 9.166 20.044 1.00 90.44 71 GLY A C 1
ATOM 579 O O . GLY A 1 71 ? 7.791 7.998 19.768 1.00 90.44 71 GLY A O 1
ATOM 580 N N . GLY A 1 72 ? 7.408 9.779 21.077 1.00 91.06 72 GLY A N 1
ATOM 581 C CA . GLY A 1 72 ? 6.543 9.061 22.021 1.00 91.06 72 GLY A CA 1
ATOM 582 C C . GLY A 1 72 ? 5.290 8.443 21.387 1.00 91.06 72 GLY A C 1
ATOM 583 O O . GLY A 1 72 ? 4.879 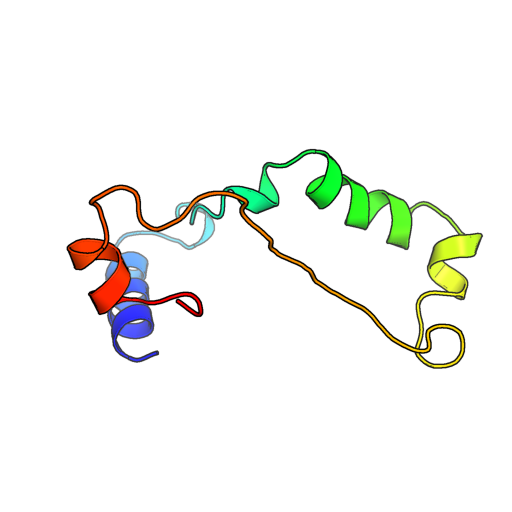7.374 21.804 1.00 91.06 72 GLY A O 1
ATOM 584 N N . TYR A 1 73 ? 4.714 9.069 20.352 1.00 90.50 73 TYR A N 1
ATOM 585 C CA . TYR A 1 73 ? 3.606 8.464 19.599 1.00 90.50 73 TYR A CA 1
ATOM 586 C C . TYR A 1 73 ? 4.105 7.373 18.644 1.00 90.50 73 TYR A C 1
ATOM 588 O O . TYR A 1 73 ? 3.467 6.338 18.488 1.00 90.50 73 TYR A O 1
ATOM 596 N N . PHE A 1 74 ? 5.252 7.610 18.001 1.00 92.00 74 PHE A N 1
ATOM 597 C CA . PHE A 1 74 ? 5.845 6.653 17.070 1.00 92.00 74 PHE A CA 1
ATOM 598 C C . PHE A 1 74 ? 6.283 5.354 17.767 1.00 92.00 74 PHE A C 1
ATOM 600 O O . PHE A 1 74 ? 6.140 4.289 17.183 1.00 92.00 74 PHE A O 1
ATOM 607 N N . ASP A 1 75 ? 6.755 5.427 19.013 1.00 91.94 75 ASP A N 1
ATOM 608 C CA . ASP A 1 75 ? 7.240 4.282 19.803 1.00 91.94 75 ASP A CA 1
ATOM 609 C C . ASP A 1 75 ? 6.155 3.216 20.063 1.00 91.94 75 ASP A C 1
ATOM 611 O O . ASP A 1 75 ? 6.447 2.031 20.174 1.00 91.94 75 ASP A O 1
ATOM 615 N N . GLU A 1 76 ? 4.877 3.609 20.108 1.00 91.31 76 GLU A N 1
ATOM 616 C CA . GLU A 1 76 ? 3.768 2.678 20.369 1.00 91.31 76 GLU A CA 1
ATOM 617 C C . GLU A 1 76 ? 3.411 1.783 19.162 1.00 91.31 76 GLU A C 1
ATOM 619 O O . GLU A 1 76 ? 2.864 0.684 19.331 1.00 91.31 76 GLU A O 1
ATOM 624 N N . PHE A 1 77 ? 3.689 2.246 17.938 1.00 89.62 77 PHE A N 1
ATOM 625 C CA . PHE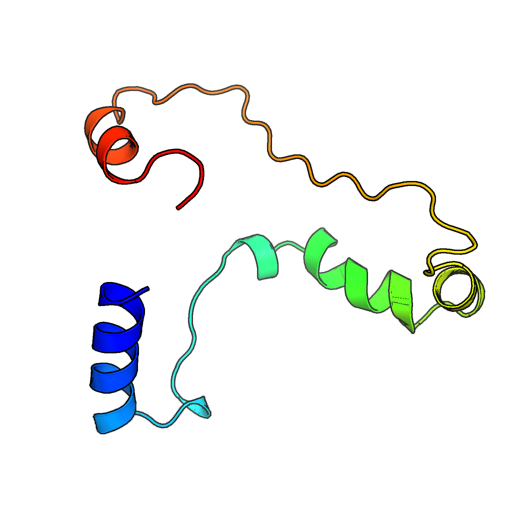 A 1 77 ? 3.232 1.609 16.692 1.00 89.62 77 PHE A CA 1
ATOM 626 C C . PHE A 1 77 ? 4.373 1.231 15.739 1.00 89.62 77 PHE A C 1
ATOM 628 O O . PHE A 1 77 ? 4.266 0.216 15.048 1.00 89.62 77 PHE A O 1
ATOM 635 N N . GLU A 1 78 ? 5.475 1.980 15.777 1.00 91.00 78 GLU A N 1
ATOM 636 C CA . GLU A 1 78 ? 6.664 1.834 14.937 1.00 91.00 78 GLU A CA 1
ATOM 637 C C . GLU A 1 78 ? 6.363 1.934 13.427 1.00 91.00 78 GLU A C 1
ATOM 639 O O . GLU A 1 78 ? 5.302 2.379 13.008 1.00 91.00 78 GLU A O 1
ATOM 644 N N . ILE A 1 79 ? 7.327 1.560 12.580 1.00 93.62 79 ILE A N 1
ATOM 645 C CA . ILE A 1 79 ? 7.260 1.772 11.123 1.00 93.62 79 ILE A CA 1
ATOM 646 C C . ILE A 1 79 ? 6.386 0.755 10.367 1.00 93.62 79 ILE A C 1
ATOM 648 O O . ILE A 1 79 ? 6.058 0.970 9.204 1.00 93.62 79 ILE A O 1
ATOM 652 N N . ILE A 1 80 ? 6.057 -0.387 10.979 1.00 94.56 80 ILE A N 1
ATOM 653 C CA . ILE A 1 80 ? 5.340 -1.484 10.300 1.00 94.56 80 ILE A CA 1
ATOM 654 C C . ILE A 1 80 ? 3.812 -1.351 10.431 1.00 94.56 80 ILE A C 1
ATOM 656 O O . ILE A 1 80 ? 3.092 -1.910 9.601 1.00 94.56 80 ILE A O 1
ATOM 660 N N . ARG A 1 81 ? 3.306 -0.672 11.467 1.00 83.06 81 ARG A N 1
ATOM 661 C CA . ARG A 1 81 ? 1.864 -0.553 11.750 1.00 83.06 81 ARG A CA 1
ATOM 662 C C . ARG A 1 81 ? 1.306 0.803 11.357 1.00 83.06 81 ARG A C 1
ATOM 664 O O . ARG A 1 81 ? 0.097 0.812 11.038 1.00 83.06 81 ARG A O 1
#